Protein AF-A0A358MBR8-F1 (afdb_monomer)

Mean predicted aligned error: 6.58 Å

Solvent-accessible surface area (backbone atoms only — not comparable to full-atom values): 4859 Å² total; per-residue (Å²): 110,70,53,59,39,38,61,32,32,49,69,68,60,25,51,52,50,47,50,55,49,49,52,52,52,50,50,27,52,73,69,73,49,66,77,82,89,80,88,82,87,65,70,98,61,67,41,60,5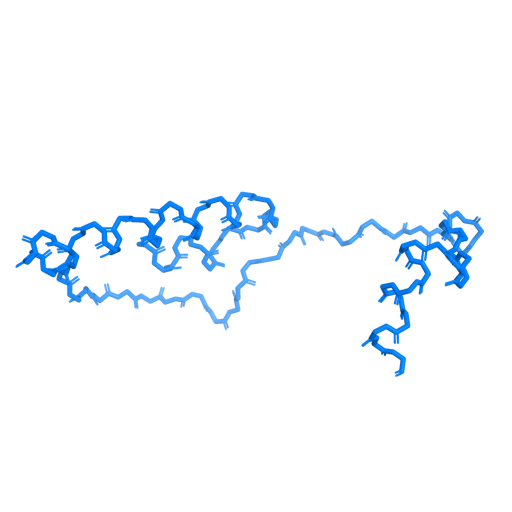4,97,61,78,90,83,62,57,83,89,67,50,80,85,60,49,71,92,38,74,66,16,46,58,60,52,76,77,106

Secondary structure (DSSP, 8-state):
-HHHHHH--SHHHHHHHHHHHHHHHHHHHHTT-PPP-------SS----S------TTTSPP--TTSHHHHHHHTT-

Sequence (77 aa):
MAVEVLSTADGRAKTALAKAHAETWFAARAAGTPLPVGVAQPPDNPARPDKPELLAPNDVPRRRPGSPQGRIALLHA

Structure (mmCIF, N/CA/C/O backbone):
data_AF-A0A358MBR8-F1
#
_entry.id   AF-A0A358MBR8-F1
#
loop_
_atom_site.group_PDB
_atom_site.id
_atom_site.type_symbol
_atom_site.label_atom_id
_atom_site.label_alt_id
_atom_site.label_comp_id
_atom_site.label_asym_id
_atom_site.label_entity_id
_atom_site.label_seq_id
_atom_site.pdbx_PDB_ins_code
_atom_site.Cartn_x
_atom_site.Cartn_y
_atom_site.Cartn_z
_atom_site.occupancy
_atom_site.B_iso_or_equiv
_atom_site.auth_seq_id
_atom_site.auth_comp_id
_atom_site.auth_asym_id
_atom_site.auth_atom_id
_atom_site.pdbx_PDB_model_num
ATOM 1 N N . MET A 1 1 ? -12.722 -1.731 0.524 1.00 90.75 1 MET A N 1
ATOM 2 C CA . MET A 1 1 ? -11.431 -1.220 1.039 1.00 90.75 1 MET A CA 1
ATOM 3 C C . MET A 1 1 ? -10.268 -2.135 0.646 1.00 90.75 1 MET A C 1
ATOM 5 O O . MET A 1 1 ? -9.541 -1.783 -0.266 1.00 90.75 1 MET A O 1
ATOM 9 N N . ALA A 1 2 ? -10.097 -3.331 1.230 1.00 93.56 2 ALA A N 1
ATOM 10 C CA . ALA A 1 2 ? -8.911 -4.167 0.955 1.00 93.56 2 ALA A CA 1
ATOM 11 C C . ALA A 1 2 ? -8.763 -4.628 -0.515 1.00 93.56 2 ALA A C 1
ATOM 13 O O . ALA A 1 2 ? -7.695 -4.473 -1.100 1.00 93.56 2 ALA A O 1
ATOM 14 N N . VAL A 1 3 ? -9.835 -5.144 -1.132 1.00 97.00 3 VAL A N 1
ATOM 15 C CA . VAL A 1 3 ? -9.806 -5.645 -2.526 1.00 97.00 3 VAL A CA 1
ATOM 16 C C . VAL A 1 3 ? -9.442 -4.554 -3.537 1.00 97.00 3 VAL A C 1
ATOM 18 O O . VAL A 1 3 ? -8.756 -4.827 -4.517 1.00 97.00 3 VAL A O 1
ATOM 21 N N . GLU A 1 4 ? -9.829 -3.309 -3.272 1.00 96.88 4 GLU A N 1
ATOM 22 C CA . GLU A 1 4 ? -9.492 -2.155 -4.111 1.00 96.88 4 GLU A CA 1
ATOM 23 C C . GLU A 1 4 ? -7.976 -1.901 -4.139 1.00 96.88 4 GLU A C 1
ATOM 25 O O . GLU A 1 4 ? -7.381 -1.750 -5.207 1.00 96.88 4 GLU A O 1
ATOM 30 N N . VAL A 1 5 ? -7.315 -1.968 -2.977 1.00 97.69 5 VAL A N 1
ATOM 31 C CA . VAL A 1 5 ? -5.847 -1.877 -2.881 1.00 97.69 5 VAL A CA 1
ATOM 32 C C . VAL A 1 5 ? -5.186 -3.044 -3.619 1.00 97.69 5 VAL A C 1
ATOM 34 O O . VAL A 1 5 ? -4.241 -2.851 -4.390 1.00 97.69 5 VAL A O 1
ATOM 37 N N . LEU A 1 6 ? -5.690 -4.266 -3.417 1.00 97.69 6 LEU A N 1
ATOM 38 C CA . LEU A 1 6 ? -5.154 -5.461 -4.075 1.00 97.69 6 LEU A CA 1
ATOM 39 C C . LEU A 1 6 ? -5.287 -5.384 -5.599 1.00 97.69 6 LEU A C 1
ATOM 41 O O . LEU A 1 6 ? -4.372 -5.817 -6.292 1.00 97.69 6 LEU A O 1
ATOM 45 N N . SER A 1 7 ? -6.352 -4.769 -6.108 1.00 97.62 7 SER A N 1
ATOM 46 C CA . SER A 1 7 ? -6.635 -4.648 -7.544 1.00 97.62 7 SER A CA 1
ATOM 47 C C . SER A 1 7 ? -5.962 -3.441 -8.213 1.00 97.62 7 SER A C 1
ATOM 49 O O . SER A 1 7 ? -5.949 -3.345 -9.436 1.00 97.62 7 SER A O 1
ATOM 51 N N . THR A 1 8 ? -5.366 -2.522 -7.448 1.00 97.50 8 THR A N 1
ATOM 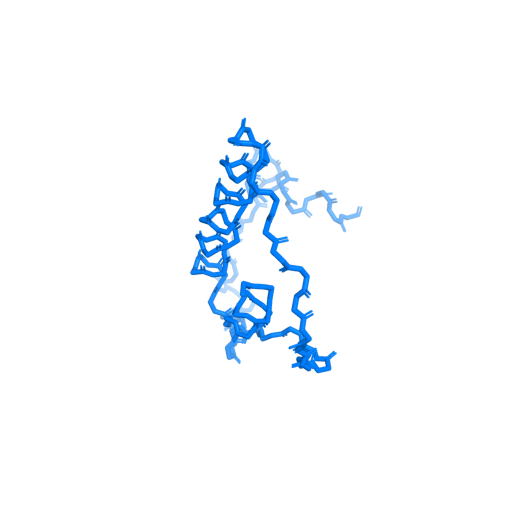52 C CA . THR A 1 8 ? -4.696 -1.334 -8.006 1.00 97.50 8 THR A CA 1
ATOM 53 C C . THR A 1 8 ? -3.284 -1.671 -8.479 1.00 97.50 8 THR A C 1
ATOM 55 O O . THR A 1 8 ? -2.438 -2.008 -7.657 1.00 97.50 8 THR A O 1
ATOM 58 N N . ALA A 1 9 ? -3.002 -1.567 -9.778 1.00 95.69 9 ALA A N 1
ATOM 59 C CA . ALA A 1 9 ? -1.695 -1.914 -10.347 1.00 95.69 9 ALA A CA 1
ATOM 60 C C . ALA A 1 9 ? -0.592 -0.889 -10.023 1.00 95.69 9 ALA A C 1
ATOM 62 O O . ALA A 1 9 ? 0.492 -1.275 -9.583 1.00 95.69 9 ALA A O 1
ATOM 63 N N . ASP A 1 10 ? -0.861 0.407 -10.214 1.00 94.69 10 ASP A N 1
ATOM 64 C CA . ASP A 1 10 ? 0.131 1.463 -9.990 1.00 94.69 10 ASP A CA 1
ATOM 65 C C . ASP A 1 10 ? 0.546 1.555 -8.513 1.00 94.69 10 ASP A C 1
ATOM 67 O O . ASP A 1 10 ? -0.286 1.634 -7.607 1.00 94.69 10 ASP A O 1
ATOM 71 N N . GLY A 1 11 ? 1.856 1.572 -8.261 1.00 92.69 11 GLY A N 1
ATOM 72 C CA . GLY A 1 11 ? 2.396 1.530 -6.904 1.00 92.69 11 GLY A CA 1
ATOM 73 C C . GLY A 1 11 ? 2.106 2.795 -6.093 1.00 92.69 11 GLY A C 1
ATOM 74 O O . GLY A 1 11 ? 1.880 2.710 -4.880 1.00 92.69 11 GLY A O 1
ATOM 75 N N . ARG A 1 12 ? 2.080 3.973 -6.733 1.00 95.00 12 ARG A N 1
ATOM 76 C CA . ARG A 1 12 ? 1.792 5.243 -6.049 1.00 95.00 12 ARG A CA 1
ATOM 77 C C . ARG A 1 12 ? 0.317 5.323 -5.678 1.00 95.00 12 ARG A C 1
ATOM 79 O O . ARG A 1 12 ? 0.013 5.584 -4.515 1.00 95.00 12 ARG A O 1
ATOM 86 N N . ALA A 1 13 ? -0.570 5.014 -6.615 1.00 96.62 13 ALA A N 1
ATOM 87 C CA . ALA A 1 13 ? -2.008 4.945 -6.403 1.00 96.62 13 ALA A CA 1
ATOM 88 C C . ALA A 1 13 ? -2.365 3.898 -5.340 1.00 96.62 13 ALA A C 1
ATOM 90 O O . ALA A 1 13 ? -3.083 4.212 -4.393 1.00 96.62 13 ALA A O 1
ATOM 91 N N . LYS A 1 14 ? -1.783 2.692 -5.416 1.00 97.31 14 LYS A N 1
ATOM 92 C CA . LYS A 1 14 ? -1.965 1.630 -4.412 1.00 97.31 14 LYS A CA 1
ATOM 93 C C . LYS A 1 14 ? -1.581 2.119 -3.014 1.00 97.31 14 LYS A C 1
ATOM 95 O O . LYS A 1 14 ? -2.312 1.883 -2.056 1.00 97.31 14 LYS A O 1
ATOM 100 N N . THR A 1 15 ? -0.459 2.834 -2.897 1.00 97.75 15 THR A N 1
ATOM 101 C CA . THR A 1 15 ? 0.004 3.402 -1.620 1.00 97.75 15 THR A CA 1
ATOM 102 C C . THR A 1 15 ? -0.934 4.493 -1.105 1.00 97.75 15 THR A C 1
ATOM 104 O O . THR A 1 15 ? -1.239 4.516 0.086 1.00 97.75 15 THR A O 1
ATOM 107 N N . ALA A 1 16 ? -1.395 5.392 -1.977 1.00 98.31 16 ALA A N 1
ATOM 108 C CA . ALA A 1 16 ? -2.328 6.451 -1.605 1.00 98.31 16 ALA A CA 1
ATOM 109 C C . ALA A 1 16 ? -3.660 5.871 -1.102 1.00 98.31 16 ALA A C 1
ATOM 111 O O . ALA A 1 16 ? -4.116 6.241 -0.022 1.00 98.31 16 ALA A O 1
ATOM 112 N N . LEU A 1 17 ? -4.219 4.890 -1.818 1.00 98.38 17 LEU A N 1
ATOM 113 C CA . LEU A 1 17 ? -5.437 4.180 -1.420 1.00 98.38 17 LEU A CA 1
ATOM 114 C C . LEU A 1 17 ? -5.269 3.446 -0.090 1.00 98.38 17 LEU A C 1
ATOM 116 O O . LEU A 1 17 ? -6.130 3.541 0.780 1.00 98.38 17 LEU A O 1
ATOM 120 N N . ALA A 1 18 ? -4.150 2.742 0.101 1.00 98.12 18 ALA A N 1
ATOM 121 C CA . ALA A 1 18 ? -3.877 2.046 1.355 1.00 98.12 18 ALA A CA 1
ATOM 122 C C . ALA A 1 18 ? -3.847 3.012 2.552 1.00 98.12 18 ALA A C 1
ATOM 124 O O . ALA A 1 18 ? -4.407 2.696 3.602 1.00 98.12 18 ALA A O 1
ATOM 125 N N . LYS A 1 19 ? -3.245 4.198 2.389 1.00 98.50 19 LYS A N 1
ATOM 126 C CA . LYS A 1 19 ? -3.218 5.233 3.432 1.00 98.50 19 LYS A CA 1
ATOM 127 C C . LYS A 1 19 ? -4.607 5.796 3.725 1.00 98.50 19 LYS A C 1
ATOM 129 O O . LYS A 1 19 ? -4.993 5.816 4.887 1.00 98.50 19 LYS A O 1
ATOM 134 N N . ALA A 1 20 ? -5.374 6.157 2.699 1.00 98.44 20 ALA A N 1
ATOM 135 C CA . ALA A 1 20 ? -6.734 6.674 2.870 1.00 98.44 20 ALA A CA 1
ATOM 136 C C . ALA A 1 20 ? -7.654 5.665 3.591 1.00 98.44 20 ALA A C 1
ATOM 138 O O . ALA A 1 20 ? -8.406 6.012 4.506 1.00 98.44 20 ALA A O 1
ATOM 139 N N . HIS A 1 21 ? -7.550 4.382 3.229 1.00 97.75 21 HIS A N 1
ATOM 140 C CA . HIS A 1 21 ? -8.284 3.304 3.897 1.00 97.75 21 HIS A CA 1
ATOM 141 C C . HIS A 1 21 ? -7.841 3.113 5.351 1.00 97.75 21 HIS A C 1
ATOM 143 O O . HIS A 1 21 ? -8.687 2.903 6.221 1.00 97.75 21 HIS A O 1
ATOM 149 N N . ALA A 1 22 ? -6.540 3.217 5.633 1.00 97.75 22 ALA A N 1
ATOM 150 C CA . ALA A 1 22 ? -6.022 3.162 6.996 1.00 97.75 22 ALA A CA 1
ATOM 151 C C . ALA A 1 22 ? -6.522 4.341 7.844 1.00 97.75 22 ALA A C 1
ATOM 153 O O . ALA A 1 22 ? -6.972 4.126 8.966 1.00 97.75 22 ALA A O 1
ATOM 154 N N . GLU A 1 23 ? -6.510 5.563 7.308 1.00 98.12 23 GLU A N 1
ATOM 155 C CA . GLU A 1 23 ? -7.041 6.760 7.974 1.00 98.12 23 GLU A CA 1
ATOM 156 C C . GLU A 1 23 ? -8.521 6.592 8.329 1.00 98.12 23 GLU A C 1
ATOM 158 O O . GLU A 1 23 ? -8.913 6.825 9.472 1.00 98.12 23 GLU A O 1
ATOM 163 N N . THR A 1 24 ? -9.327 6.093 7.388 1.00 97.00 24 THR A N 1
ATOM 164 C CA . THR A 1 24 ? -10.752 5.808 7.619 1.00 97.00 24 THR A CA 1
ATOM 165 C C . THR A 1 24 ? -10.940 4.764 8.720 1.00 97.00 24 THR A C 1
ATOM 167 O O . THR A 1 24 ? -11.771 4.935 9.612 1.00 97.00 24 THR A O 1
ATOM 170 N N . TRP A 1 25 ? -10.148 3.690 8.697 1.00 96.25 25 TRP A N 1
ATOM 171 C CA . TRP A 1 25 ? -10.204 2.650 9.722 1.00 96.25 25 TRP A CA 1
ATOM 172 C C . TRP A 1 25 ? -9.818 3.176 11.110 1.00 96.25 25 TRP A C 1
ATOM 174 O O . TRP A 1 25 ? -10.517 2.900 12.089 1.00 96.25 25 TRP A O 1
ATOM 184 N N . PHE A 1 26 ? -8.746 3.965 11.208 1.00 97.25 26 PHE A N 1
ATOM 185 C CA . PHE A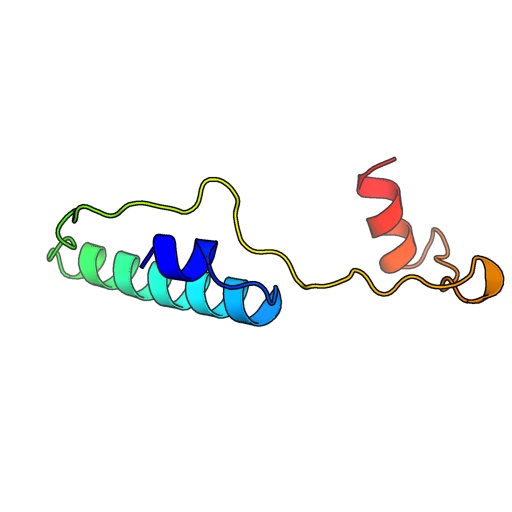 1 26 ? -8.329 4.580 12.467 1.00 97.25 26 PHE A CA 1
ATOM 186 C C . PHE A 1 26 ? -9.372 5.565 12.997 1.00 97.25 26 PHE A C 1
ATOM 188 O O . PHE A 1 26 ? -9.681 5.524 14.188 1.00 97.25 26 PHE A O 1
ATOM 195 N N . ALA A 1 27 ? -9.956 6.397 12.133 1.00 97.69 27 ALA A N 1
ATOM 196 C CA . ALA A 1 27 ? -11.009 7.334 12.511 1.00 97.69 27 ALA A CA 1
ATOM 197 C C . ALA A 1 27 ? -12.248 6.606 13.057 1.00 97.69 27 ALA A C 1
ATOM 199 O O . ALA A 1 27 ? -12.734 6.946 14.134 1.00 97.69 27 ALA A O 1
ATOM 200 N N . ALA A 1 28 ? -12.706 5.552 12.376 1.00 97.25 28 ALA A N 1
ATOM 201 C CA . ALA A 1 28 ? -13.826 4.720 12.817 1.00 97.25 28 ALA A CA 1
ATOM 202 C C . ALA A 1 28 ? -13.564 4.077 14.192 1.00 97.25 28 ALA A C 1
ATOM 204 O O . ALA A 1 28 ? -14.422 4.078 15.078 1.00 97.25 28 ALA A O 1
ATOM 205 N N . ARG A 1 29 ? -12.339 3.582 14.412 1.00 95.81 29 ARG A N 1
ATOM 206 C CA . ARG A 1 29 ? -11.919 3.058 15.718 1.00 95.81 29 ARG A CA 1
ATOM 207 C C . ARG A 1 29 ? -11.907 4.124 16.809 1.00 95.81 29 ARG A C 1
ATOM 209 O O . ARG A 1 29 ? -12.376 3.845 17.908 1.00 95.81 29 ARG A O 1
ATOM 216 N N . ALA A 1 30 ? -11.375 5.309 16.522 1.00 97.44 30 ALA A N 1
ATOM 217 C CA . ALA A 1 30 ? -11.326 6.415 17.475 1.00 97.44 30 ALA A CA 1
ATOM 218 C C . ALA A 1 30 ? -12.731 6.919 17.842 1.00 97.44 30 ALA A C 1
ATOM 220 O O . ALA A 1 30 ? -12.987 7.242 18.997 1.00 97.44 30 ALA A O 1
ATOM 221 N N . ALA A 1 31 ? -13.656 6.915 16.880 1.00 97.88 31 ALA A N 1
ATOM 222 C CA . ALA A 1 31 ? -15.050 7.296 17.074 1.00 97.88 31 ALA A CA 1
ATOM 223 C C . ALA A 1 31 ? -15.910 6.208 17.749 1.00 97.88 31 ALA A C 1
ATOM 225 O O . ALA A 1 31 ? -17.117 6.394 17.888 1.00 97.88 31 ALA A O 1
ATOM 226 N N . GLY A 1 32 ? -15.338 5.056 18.128 1.00 97.50 32 GLY A N 1
ATOM 227 C CA . GLY A 1 32 ? -16.089 3.948 18.730 1.00 97.50 32 GLY A CA 1
ATOM 228 C C . GLY A 1 32 ? -17.115 3.303 17.790 1.00 97.50 32 GLY A C 1
ATOM 229 O O . GLY A 1 32 ? -18.016 2.605 18.245 1.00 97.50 32 GLY A O 1
ATOM 230 N N . THR A 1 33 ? -16.984 3.526 16.482 1.00 96.56 33 THR A N 1
ATOM 231 C CA . THR A 1 33 ? -17.891 3.037 15.436 1.00 96.56 33 THR A CA 1
ATOM 232 C C . THR A 1 33 ? -17.122 2.097 14.508 1.00 96.56 33 THR A C 1
ATOM 234 O O . THR A 1 33 ? -16.788 2.465 13.382 1.00 96.56 33 THR A O 1
ATOM 237 N N . PRO A 1 34 ? -16.761 0.885 14.975 1.00 91.69 34 PRO A N 1
ATOM 238 C CA . PRO A 1 34 ? -15.948 -0.027 14.182 1.00 91.69 34 PRO A CA 1
ATOM 239 C C . PRO A 1 34 ? -16.630 -0.338 12.847 1.00 91.69 34 PRO A C 1
ATOM 241 O O . PRO A 1 34 ? -17.829 -0.613 12.794 1.00 91.69 34 PRO A O 1
ATOM 244 N N . LEU A 1 35 ? -15.845 -0.307 11.768 1.00 93.31 35 LEU A N 1
ATOM 245 C CA . LEU A 1 35 ? -16.339 -0.653 10.439 1.00 93.31 35 LEU A CA 1
ATOM 246 C C . LEU A 1 35 ? -16.843 -2.105 10.426 1.00 93.31 35 LEU A C 1
ATOM 248 O O . LEU A 1 35 ? -16.168 -2.983 10.977 1.00 93.31 35 LEU A O 1
ATOM 252 N N . PRO A 1 36 ? -17.990 -2.385 9.783 1.00 92.38 36 PRO A N 1
ATOM 253 C CA . PRO A 1 36 ? -18.485 -3.744 9.658 1.00 92.38 36 PRO A CA 1
ATOM 254 C C . PRO A 1 36 ? -17.515 -4.586 8.825 1.00 92.38 36 PRO A C 1
ATOM 256 O O . PRO A 1 36 ? -17.007 -4.150 7.787 1.00 92.38 36 PRO A O 1
ATOM 259 N N . VAL A 1 37 ? -17.281 -5.821 9.265 1.00 90.00 37 VAL A N 1
ATOM 260 C CA . VAL A 1 37 ? -16.537 -6.801 8.472 1.00 90.00 37 VAL A CA 1
ATOM 261 C C . VAL A 1 37 ? -17.463 -7.309 7.370 1.00 90.00 37 VAL A C 1
ATOM 263 O O . VAL A 1 37 ? -18.448 -7.989 7.643 1.00 90.00 37 VAL A O 1
ATOM 266 N N . GLY A 1 38 ? -17.171 -6.931 6.127 1.00 89.81 38 GLY A N 1
ATOM 267 C CA . GLY A 1 38 ? -17.890 -7.415 4.949 1.00 89.81 38 GLY A CA 1
ATOM 268 C C . GLY A 1 38 ? -17.336 -8.735 4.409 1.00 89.81 38 GLY A C 1
ATOM 269 O O . GLY A 1 38 ? -16.331 -9.257 4.888 1.00 89.81 38 GLY A O 1
ATOM 270 N N . VAL A 1 39 ? -17.972 -9.239 3.352 1.00 94.88 39 VAL A N 1
ATOM 271 C CA . VAL A 1 39 ? -17.500 -10.388 2.566 1.00 94.88 39 VAL A CA 1
ATOM 272 C C . VAL A 1 39 ? -17.049 -9.888 1.197 1.00 94.88 39 VAL A C 1
ATOM 274 O O . VAL A 1 39 ? -17.751 -9.104 0.562 1.00 94.88 39 VAL A O 1
ATOM 277 N N . ALA A 1 40 ? -15.879 -10.330 0.738 1.00 94.25 40 ALA A N 1
ATOM 278 C CA . ALA A 1 40 ? -15.379 -10.038 -0.601 1.00 94.25 40 ALA A CA 1
ATOM 279 C C . ALA A 1 40 ? -14.479 -11.176 -1.097 1.00 94.25 40 ALA A C 1
ATOM 281 O O . ALA A 1 40 ? -13.825 -11.840 -0.294 1.00 94.25 40 ALA A O 1
ATOM 282 N N . GLN A 1 41 ? -14.420 -11.370 -2.414 1.00 95.94 41 GLN A N 1
ATOM 283 C CA . GLN A 1 41 ? -13.460 -12.267 -3.058 1.00 95.94 41 GLN A CA 1
ATOM 284 C C . GLN A 1 41 ? -12.253 -11.446 -3.533 1.00 95.94 41 GLN A C 1
ATOM 286 O O . GLN A 1 41 ? -12.400 -10.631 -4.447 1.00 95.94 41 GLN A O 1
ATOM 291 N N . PRO A 1 42 ? -11.077 -11.579 -2.895 1.00 95.44 42 PRO A N 1
ATOM 292 C CA . PRO A 1 42 ? -9.859 -10.957 -3.396 1.00 95.44 42 PRO A CA 1
ATOM 293 C C . PRO A 1 42 ? -9.374 -11.669 -4.670 1.00 95.44 42 PRO A C 1
ATOM 295 O O . PRO A 1 42 ? -9.687 -12.843 -4.865 1.00 95.44 42 PRO A O 1
ATOM 298 N N . PRO A 1 43 ? -8.586 -10.993 -5.523 1.00 96.19 43 PRO A N 1
ATOM 299 C CA . PRO A 1 43 ? -7.887 -11.676 -6.604 1.00 96.19 43 PRO A CA 1
ATOM 300 C C . PRO A 1 43 ? -6.836 -12.641 -6.033 1.00 96.19 43 PRO A C 1
ATOM 302 O O . PRO A 1 43 ? -6.239 -12.355 -4.993 1.00 96.19 43 PRO A O 1
ATOM 305 N N . ASP A 1 44 ? -6.548 -13.729 -6.752 1.00 97.06 44 ASP A N 1
ATOM 306 C CA . ASP A 1 44 ? -5.520 -14.710 -6.357 1.00 97.06 44 ASP A CA 1
ATOM 307 C C . ASP A 1 44 ? -4.134 -14.073 -6.199 1.00 97.06 44 ASP A C 1
ATOM 309 O O . ASP A 1 44 ? -3.327 -14.483 -5.366 1.00 97.06 44 ASP A O 1
ATOM 313 N N . ASN A 1 45 ? -3.857 -13.046 -7.008 1.00 95.19 45 ASN A N 1
ATOM 314 C CA . ASN A 1 45 ? -2.618 -12.287 -6.977 1.00 95.19 45 ASN A CA 1
ATOM 315 C C . ASN A 1 45 ? -2.918 -10.782 -6.954 1.00 95.19 45 ASN A C 1
ATOM 317 O O . ASN A 1 45 ? -3.773 -10.320 -7.713 1.00 95.19 45 ASN A O 1
ATOM 321 N N . PRO A 1 46 ? -2.192 -9.981 -6.150 1.00 95.81 46 PRO A N 1
ATOM 322 C CA . PRO A 1 46 ? -2.296 -8.531 -6.219 1.00 95.81 46 PRO A CA 1
ATOM 323 C C . PRO A 1 46 ? -1.895 -8.015 -7.603 1.00 95.81 46 PRO A C 1
ATOM 325 O O . PRO A 1 46 ? -0.892 -8.455 -8.172 1.00 95.81 46 PRO A O 1
ATOM 328 N N . ALA A 1 47 ? -2.625 -7.019 -8.097 1.00 95.44 47 ALA A N 1
ATOM 329 C CA . ALA A 1 47 ? -2.303 -6.323 -9.329 1.00 95.44 47 ALA A CA 1
ATOM 330 C C . ALA A 1 47 ? -0.914 -5.678 -9.245 1.00 95.44 47 ALA A C 1
ATOM 332 O O . ALA A 1 47 ? -0.535 -5.091 -8.218 1.00 95.44 47 ALA A O 1
ATOM 333 N N . ARG A 1 48 ? -0.179 -5.782 -10.354 1.00 92.38 48 ARG A N 1
ATOM 334 C CA . ARG A 1 48 ? 1.147 -5.204 -10.578 1.00 92.38 48 ARG A CA 1
ATOM 335 C C . ARG A 1 48 ? 1.090 -4.321 -11.828 1.00 92.38 48 ARG A C 1
ATOM 337 O O . ARG A 1 48 ? 0.247 -4.585 -12.682 1.00 92.38 48 ARG A O 1
ATOM 344 N N . PRO A 1 49 ? 1.955 -3.303 -11.954 1.00 89.56 49 PRO A N 1
ATOM 345 C CA . PRO A 1 49 ? 2.085 -2.554 -13.200 1.00 89.56 49 PRO A CA 1
ATOM 346 C C . PRO A 1 49 ? 2.425 -3.485 -14.369 1.00 89.56 49 PRO A C 1
ATOM 348 O O . PRO A 1 49 ? 3.111 -4.489 -14.168 1.00 89.56 49 PRO A O 1
ATOM 351 N N . ASP A 1 50 ? 2.007 -3.114 -15.581 1.00 85.06 50 ASP A N 1
ATOM 352 C CA . ASP A 1 50 ? 2.172 -3.941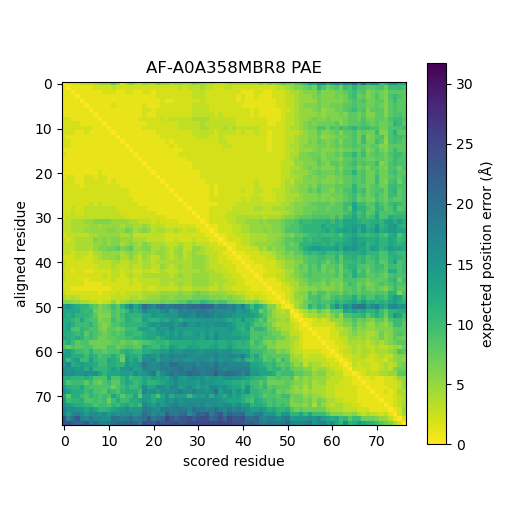 -16.787 1.00 85.06 50 ASP A CA 1
ATOM 353 C C . ASP A 1 50 ? 3.630 -4.317 -17.080 1.00 85.06 50 ASP A C 1
ATOM 355 O O . ASP A 1 50 ? 3.907 -5.362 -17.668 1.00 85.06 50 ASP A O 1
ATOM 359 N N . LYS A 1 51 ? 4.580 -3.461 -16.692 1.00 73.38 51 LYS A N 1
ATOM 360 C CA . LYS A 1 51 ? 6.012 -3.680 -16.898 1.00 73.38 51 LYS A CA 1
ATOM 361 C C . LYS A 1 51 ? 6.812 -3.047 -15.758 1.00 73.38 51 LYS A C 1
ATOM 363 O O . LYS A 1 51 ? 6.492 -1.927 -15.357 1.00 73.38 51 LYS A O 1
ATOM 368 N N . PRO A 1 52 ? 7.907 -3.661 -15.282 1.00 72.50 52 PRO A N 1
ATOM 369 C CA . PRO A 1 52 ? 9.067 -2.850 -14.956 1.00 72.50 52 PRO A CA 1
ATOM 370 C C . PRO A 1 52 ? 9.624 -2.268 -16.261 1.00 72.50 52 PRO A C 1
ATOM 372 O O . PRO A 1 52 ? 9.660 -2.951 -17.285 1.00 72.50 52 PRO A O 1
ATOM 375 N N . GLU A 1 53 ? 10.071 -1.016 -16.242 1.00 76.12 53 GLU A N 1
ATOM 376 C CA . GLU A 1 53 ? 10.847 -0.487 -17.361 1.00 76.12 53 GLU A CA 1
ATOM 377 C C . GLU A 1 53 ? 12.138 -1.310 -17.483 1.00 76.12 53 GLU A C 1
ATOM 379 O O . GLU A 1 53 ? 12.982 -1.312 -16.584 1.00 76.12 53 GLU A O 1
ATOM 384 N N . LEU A 1 54 ? 12.246 -2.085 -18.563 1.00 80.50 54 LEU A N 1
ATOM 385 C CA . LEU A 1 54 ? 13.442 -2.859 -18.863 1.00 80.50 54 LEU A CA 1
ATOM 386 C C . LEU A 1 54 ? 14.404 -1.953 -19.619 1.00 80.50 54 LEU A C 1
ATOM 388 O O . LEU A 1 54 ? 14.125 -1.545 -20.744 1.00 80.50 54 LEU A O 1
ATOM 392 N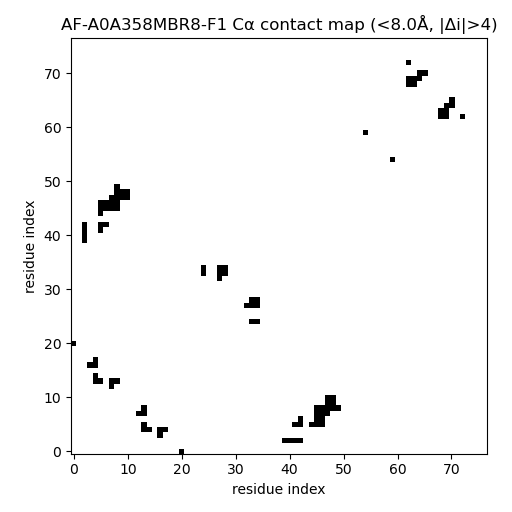 N . LEU A 1 55 ? 15.532 -1.652 -18.988 1.00 84.00 55 LEU A N 1
ATOM 393 C CA . LEU A 1 55 ? 16.624 -0.907 -19.599 1.00 84.00 55 LEU A CA 1
ATOM 394 C C . LEU A 1 55 ? 17.682 -1.889 -20.103 1.00 84.00 55 LEU A C 1
ATOM 396 O O . LEU A 1 55 ? 17.943 -2.911 -19.459 1.00 84.00 55 LEU A O 1
ATOM 400 N N . ALA A 1 56 ? 18.310 -1.582 -21.240 1.00 90.25 56 ALA A N 1
ATOM 401 C CA . ALA A 1 56 ? 19.493 -2.318 -21.669 1.00 90.25 56 ALA A CA 1
ATOM 402 C C . ALA A 1 56 ? 20.609 -2.152 -20.617 1.00 90.25 56 ALA A C 1
ATOM 404 O O . ALA A 1 56 ? 20.639 -1.129 -19.930 1.00 90.25 56 ALA A O 1
ATOM 405 N N . PRO A 1 57 ? 21.560 -3.100 -20.48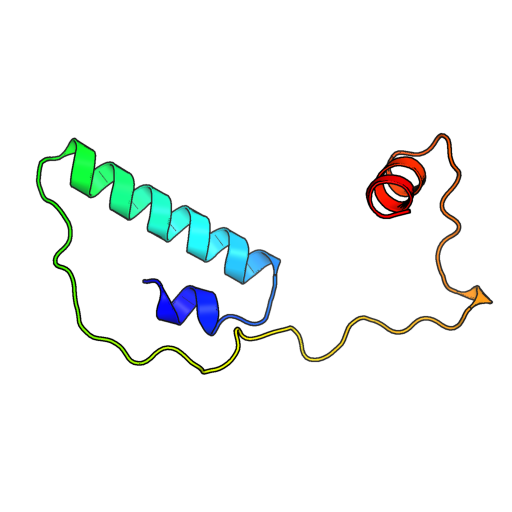3 1.00 87.38 57 PRO A N 1
ATOM 406 C CA . PRO A 1 57 ? 22.585 -3.044 -19.435 1.00 87.38 57 PRO A CA 1
ATOM 407 C C . PRO A 1 57 ? 23.355 -1.716 -1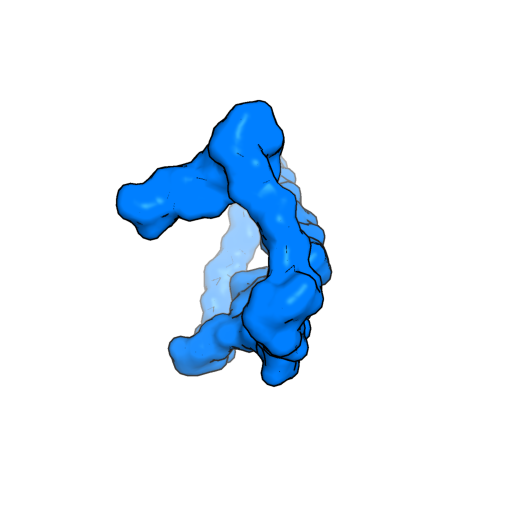9.364 1.00 87.38 57 PRO A C 1
ATOM 409 O O . PRO A 1 57 ? 23.691 -1.263 -18.274 1.00 87.38 57 PRO A O 1
ATOM 412 N N . ASN A 1 58 ? 23.586 -1.075 -20.514 1.00 91.25 58 ASN A N 1
ATOM 413 C CA . ASN A 1 58 ? 24.288 0.208 -20.609 1.00 91.25 58 ASN A CA 1
ATOM 414 C C . ASN A 1 58 ? 23.430 1.412 -20.183 1.00 91.25 58 ASN A C 1
ATOM 416 O O . ASN A 1 58 ? 23.985 2.437 -19.792 1.00 91.25 58 ASN A O 1
ATOM 420 N N . ASP A 1 59 ? 22.104 1.277 -20.226 1.00 90.62 59 ASP A N 1
ATOM 421 C CA . ASP A 1 59 ? 21.145 2.319 -19.849 1.00 90.62 59 ASP A CA 1
ATOM 422 C C . ASP A 1 59 ? 20.745 2.224 -18.370 1.00 90.62 59 ASP A C 1
ATOM 424 O O . ASP A 1 59 ? 20.142 3.147 -17.821 1.00 90.62 59 ASP A O 1
ATOM 428 N N . VAL A 1 60 ? 21.092 1.122 -17.688 1.00 87.31 60 VAL A N 1
ATOM 429 C CA . VAL A 1 60 ? 20.844 0.968 -16.252 1.00 87.31 60 VAL A CA 1
ATOM 430 C C . VAL A 1 60 ? 21.639 2.037 -15.484 1.00 87.31 60 VAL A C 1
ATOM 432 O O . VAL A 1 60 ? 22.874 2.034 -15.517 1.00 87.31 60 VAL A O 1
ATOM 435 N N . PRO A 1 61 ? 20.982 2.932 -14.719 1.00 86.00 61 PRO A N 1
ATOM 436 C CA . PRO A 1 61 ? 21.677 4.005 -14.019 1.00 86.00 61 PRO A CA 1
ATOM 437 C C . PRO A 1 61 ? 22.699 3.466 -13.014 1.00 86.00 61 PRO A C 1
ATOM 439 O O . PRO A 1 61 ? 22.366 2.688 -12.113 1.00 86.00 61 PRO A O 1
ATOM 442 N N . ARG A 1 62 ? 23.954 3.924 -13.120 1.00 85.00 62 ARG A N 1
ATOM 443 C CA . ARG A 1 62 ? 25.031 3.492 -12.221 1.00 85.00 62 ARG A CA 1
ATOM 444 C C . ARG A 1 62 ? 24.762 3.939 -10.783 1.00 85.00 62 ARG A C 1
ATOM 446 O O . ARG A 1 62 ? 24.802 5.127 -10.467 1.00 85.00 62 ARG A O 1
ATOM 453 N N . ARG A 1 63 ? 24.587 2.976 -9.876 1.00 89.56 63 ARG A N 1
ATOM 454 C CA . ARG A 1 63 ? 24.390 3.226 -8.440 1.00 89.56 63 ARG A CA 1
ATOM 455 C C . ARG A 1 63 ? 25.732 3.160 -7.709 1.00 89.56 63 ARG A C 1
ATOM 457 O O . ARG A 1 63 ? 26.319 2.093 -7.574 1.00 89.56 63 ARG A O 1
ATOM 464 N N . ARG A 1 64 ? 26.257 4.303 -7.255 1.00 88.19 64 ARG A N 1
ATOM 465 C CA . ARG A 1 64 ? 27.540 4.358 -6.522 1.00 88.19 64 ARG A CA 1
ATOM 466 C C . ARG A 1 64 ? 27.328 3.938 -5.058 1.00 88.19 64 ARG A C 1
ATOM 468 O O . ARG A 1 64 ? 26.391 4.471 -4.466 1.00 88.19 64 ARG A O 1
ATOM 475 N N . PRO A 1 65 ? 28.186 3.107 -4.435 1.00 85.25 65 PRO A N 1
ATOM 476 C CA . PRO A 1 65 ? 27.986 2.629 -3.057 1.00 85.25 65 PRO A CA 1
ATOM 477 C C . PRO A 1 65 ? 27.739 3.729 -2.009 1.00 85.25 65 PRO A C 1
ATOM 479 O O . PRO A 1 65 ? 26.920 3.550 -1.116 1.00 85.25 65 PRO A O 1
ATOM 482 N N . GLY A 1 66 ? 28.368 4.903 -2.153 1.00 87.81 66 GLY A N 1
ATOM 483 C CA . GLY A 1 66 ? 28.156 6.045 -1.249 1.00 87.81 66 GLY A CA 1
ATOM 484 C C . GLY A 1 66 ? 26.865 6.848 -1.478 1.00 87.81 66 GLY A C 1
ATOM 485 O O . GLY A 1 66 ? 26.517 7.699 -0.664 1.00 87.81 66 GLY A O 1
ATOM 486 N N . SER A 1 67 ? 26.137 6.608 -2.572 1.00 91.44 67 SER A N 1
ATOM 487 C CA . SER A 1 67 ? 24.873 7.301 -2.868 1.00 91.44 67 SER A CA 1
ATOM 488 C C . SER A 1 67 ? 23.688 6.656 -2.136 1.00 91.44 67 SER A C 1
ATOM 490 O O . SER A 1 67 ? 23.742 5.461 -1.834 1.00 91.44 67 SER A O 1
ATOM 492 N N . PRO A 1 68 ? 22.582 7.384 -1.883 1.00 91.12 68 PRO A N 1
ATOM 493 C CA . PRO A 1 68 ? 21.349 6.782 -1.371 1.00 91.12 68 PRO A CA 1
ATOM 494 C C . PRO A 1 68 ? 20.882 5.581 -2.206 1.00 91.12 68 PRO A C 1
ATOM 496 O O . PRO A 1 68 ? 20.545 4.540 -1.655 1.00 91.12 68 PRO A O 1
ATOM 499 N N . GLN A 1 69 ? 20.944 5.684 -3.536 1.00 88.62 69 GLN A N 1
ATOM 500 C CA . GLN A 1 69 ? 20.532 4.628 -4.462 1.00 88.62 69 GLN A CA 1
ATOM 501 C C . GLN A 1 69 ? 21.431 3.387 -4.371 1.00 88.62 69 GLN A C 1
ATOM 503 O O . GLN A 1 69 ? 20.930 2.268 -4.459 1.00 88.62 69 GLN A O 1
ATOM 508 N N . GLY A 1 70 ? 22.744 3.576 -4.197 1.00 89.31 70 GLY A N 1
ATOM 509 C CA . GLY A 1 70 ? 23.695 2.480 -3.994 1.00 89.31 70 GLY A CA 1
ATOM 510 C C . GLY A 1 70 ? 23.508 1.790 -2.650 1.00 89.31 70 GLY A C 1
ATOM 511 O O . GLY A 1 70 ? 23.470 0.567 -2.608 1.00 89.31 70 GLY A O 1
ATOM 512 N N . ARG A 1 71 ? 23.290 2.554 -1.573 1.00 90.81 71 ARG A N 1
ATOM 513 C CA . ARG A 1 71 ? 22.971 1.987 -0.254 1.00 90.81 71 ARG A CA 1
ATOM 514 C C . ARG A 1 71 ? 21.677 1.175 -0.277 1.00 90.81 71 ARG A C 1
ATOM 516 O O . ARG A 1 71 ? 21.670 0.071 0.243 1.00 90.81 71 ARG A O 1
ATOM 523 N N . ILE A 1 72 ? 20.622 1.674 -0.930 1.00 88.31 72 ILE A N 1
ATOM 524 C CA . ILE A 1 72 ? 19.358 0.933 -1.098 1.00 88.31 72 ILE A CA 1
ATOM 525 C C . ILE A 1 72 ? 19.577 -0.370 -1.874 1.00 88.31 72 ILE A C 1
ATOM 527 O O . ILE A 1 72 ? 19.015 -1.394 -1.506 1.00 88.31 72 ILE A O 1
ATOM 531 N N . ALA A 1 73 ? 20.400 -0.354 -2.927 1.00 83.69 73 ALA A N 1
ATOM 532 C CA . ALA A 1 73 ? 20.696 -1.561 -3.698 1.00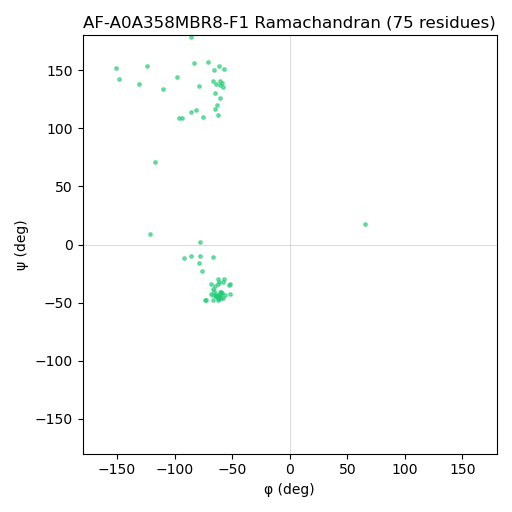 83.69 73 ALA A CA 1
ATOM 533 C C . ALA A 1 73 ? 21.402 -2.648 -2.864 1.00 83.69 73 ALA A C 1
ATOM 535 O O . ALA A 1 73 ? 21.202 -3.826 -3.130 1.00 83.69 73 ALA A O 1
ATOM 536 N N . LEU A 1 74 ? 22.180 -2.262 -1.846 1.00 83.00 74 LEU A N 1
ATOM 537 C CA . LEU A 1 74 ? 22.853 -3.192 -0.933 1.00 83.00 74 LEU A CA 1
ATOM 538 C C . LEU A 1 74 ? 21.933 -3.769 0.151 1.00 83.00 74 LEU A C 1
ATOM 540 O O . LEU A 1 74 ? 22.294 -4.766 0.759 1.00 83.00 74 LEU A O 1
ATOM 544 N N . LEU A 1 75 ? 20.751 -3.189 0.397 1.00 78.19 75 LEU A N 1
ATOM 545 C CA . LEU A 1 75 ? 19.811 -3.705 1.408 1.00 78.19 75 LEU A CA 1
ATOM 546 C C . LEU A 1 75 ? 19.228 -5.083 1.049 1.00 78.19 75 LEU A C 1
ATOM 548 O O . LEU A 1 75 ? 18.581 -5.706 1.885 1.00 78.19 75 LEU A O 1
ATOM 552 N N . HIS A 1 76 ? 19.437 -5.539 -0.186 1.00 58.78 76 HIS A N 1
ATOM 553 C CA . HIS A 1 76 ? 18.963 -6.825 -0.695 1.00 58.78 76 HIS A CA 1
ATOM 554 C C . HIS A 1 76 ? 20.098 -7.734 -1.196 1.00 58.78 76 HIS A C 1
ATOM 556 O O . HIS A 1 76 ? 19.804 -8.730 -1.854 1.00 58.78 76 HIS A O 1
ATOM 562 N N . ALA A 1 77 ? 21.361 -7.363 -0.948 1.00 52.78 77 ALA A N 1
ATOM 563 C CA . ALA A 1 77 ? 22.533 -8.159 -1.315 1.00 52.78 77 ALA A CA 1
ATOM 564 C C . ALA A 1 77 ? 22.857 -9.216 -0.252 1.00 52.78 77 ALA A C 1
ATOM 566 O O . ALA A 1 77 ? 22.633 -8.932 0.947 1.00 52.78 77 ALA A O 1
#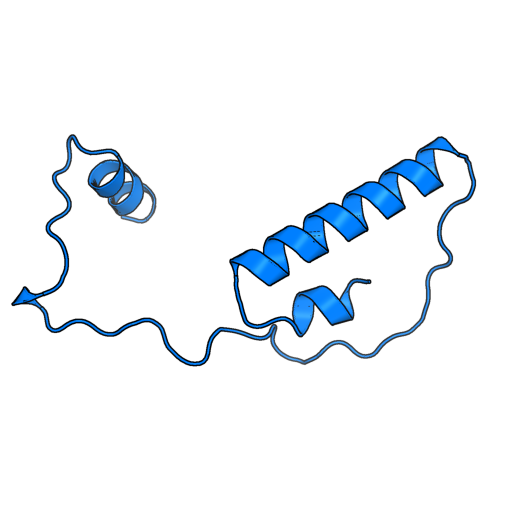

Radius of gyration: 18.63 Å; Cα contacts (8 Å, |Δi|>4): 50; chains: 1; bounding box: 47×22×40 Å

Foldseek 3Di:
DVQVLQADADPVVSVVVVVVVVVVQVVCVVVVNHDDDDDDDHDPGRHHPPDDPDDDPVRPDDDDCPDPSNVVVVVVD

pLDDT: mean 91.3, std 8.39, range [52.78, 98.5]